Protein AF-A0A3D0U6Z2-F1 (afdb_monomer_lite)

Foldseek 3Di:
DVQLVFDDDDDDDQQAWRDKDWADFDLDDLFADWTKMKTWGWWAALVRHIDIWIWMKIAHPDDDPDPDDAAEALDEDDDQDWDLCSQPRNCRRVVNDPCSPVVSVCVVNRHIYIYISFPQHSNVGTHPPPRVVSSVSRSVSNVND

Radius of gyration: 14.56 Å; chains: 1; bounding box: 38×31×40 Å

Secondary structure (DSSP, 8-state):
-GGGS----S---TT-EEEEEEE-----TTSPPEEEEEEEEEEE-TTS-EEEEEEEEEEESSPP-SSSSPPEEE-------SSGGG-HHHHHHHT--TTHHHHHHHHHTT-EEEEE--TTSSSSS---TT-HHHHHHHHHHHHH-

Sequence (145 aa):
MDFYSPPTITAGNHGDLIWYREANIDLGKDAPFTRSWDVAYWSVDSNGRPNVVTGSVILPTARWSGTGSRPVLSYAVGTHGLGQRCAPSLQLAAGTDYEQANIAAAINRGY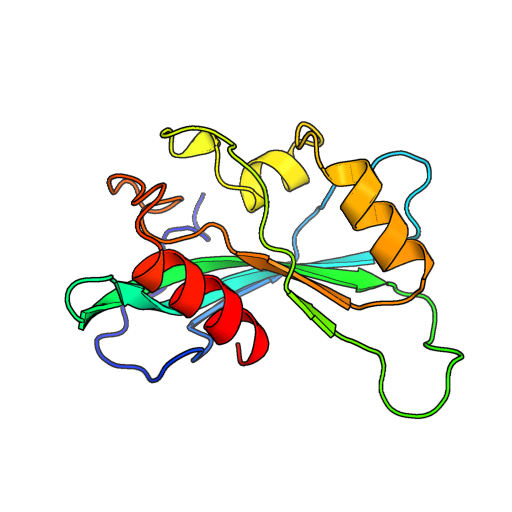AVLITDNAGYTNGDTPTYLAGESQAHAAVDIVTA

pLDDT: mean 95.22, std 5.25, range [58.25, 98.88]

Structure (mmCIF, N/CA/C/O backbone):
data_AF-A0A3D0U6Z2-F1
#
_entry.id   AF-A0A3D0U6Z2-F1
#
loop_
_atom_site.group_PDB
_atom_site.id
_atom_site.type_symbol
_atom_site.label_atom_id
_atom_site.label_alt_id
_atom_site.label_comp_id
_atom_site.label_asym_id
_atom_site.label_entity_id
_atom_site.label_seq_id
_atom_site.pdbx_PDB_ins_code
_atom_site.Cartn_x
_atom_site.Cartn_y
_atom_site.Cartn_z
_atom_site.occupancy
_atom_site.B_iso_or_equiv
_atom_site.auth_seq_id
_atom_site.auth_comp_id
_atom_site.auth_asym_id
_atom_site.auth_atom_id
_atom_site.pdbx_PDB_model_num
ATOM 1 N N . MET A 1 1 ? -0.007 16.630 2.912 1.00 58.25 1 MET A N 1
ATOM 2 C CA . MET A 1 1 ? -0.720 16.032 4.060 1.00 58.25 1 MET A CA 1
ATOM 3 C C . MET A 1 1 ? -2.224 15.987 3.839 1.00 58.25 1 MET A C 1
ATOM 5 O O . MET A 1 1 ? -2.814 15.031 4.300 1.00 58.25 1 MET A O 1
ATOM 9 N N . ASP A 1 2 ? -2.803 16.923 3.075 1.00 76.44 2 ASP A N 1
ATOM 10 C CA . ASP A 1 2 ? -4.250 17.014 2.791 1.00 76.44 2 ASP A CA 1
ATOM 11 C C . ASP A 1 2 ? -4.928 15.689 2.380 1.00 76.44 2 ASP A C 1
ATOM 13 O O . ASP A 1 2 ? -6.008 15.363 2.847 1.00 76.44 2 ASP A O 1
ATOM 17 N N . PHE A 1 3 ? -4.241 14.847 1.600 1.00 85.62 3 PHE A N 1
ATOM 18 C CA . PHE A 1 3 ? -4.752 13.528 1.208 1.00 85.62 3 PHE A CA 1
ATOM 19 C C . PHE A 1 3 ? -5.105 12.593 2.377 1.00 85.62 3 PHE A C 1
ATOM 21 O O . PHE A 1 3 ? -6.101 11.883 2.307 1.00 85.62 3 PHE A O 1
ATOM 28 N N . TYR A 1 4 ? -4.304 12.592 3.448 1.00 84.31 4 TYR A N 1
ATOM 29 C CA . TYR A 1 4 ? -4.521 11.723 4.613 1.00 84.31 4 TYR A CA 1
ATOM 30 C C . TYR A 1 4 ? -5.615 12.255 5.552 1.00 84.31 4 TYR A C 1
ATOM 32 O O . TYR A 1 4 ? -5.829 11.742 6.647 1.00 84.31 4 TYR A O 1
ATOM 40 N N . SER A 1 5 ? -6.326 13.291 5.114 1.00 85.00 5 SER A N 1
ATOM 41 C CA . SER A 1 5 ? -7.572 13.772 5.694 1.00 85.00 5 SER A CA 1
ATOM 42 C C . SER A 1 5 ? -8.691 13.622 4.652 1.00 85.00 5 SER A C 1
ATOM 44 O O . SER A 1 5 ? -9.191 14.628 4.147 1.00 85.00 5 SER A O 1
ATOM 46 N N . PRO A 1 6 ? -9.059 12.379 4.274 1.00 80.94 6 PRO A N 1
ATOM 47 C CA . PRO A 1 6 ? -10.084 12.148 3.263 1.00 80.94 6 PRO A CA 1
ATOM 48 C C . PRO A 1 6 ? -11.451 12.679 3.730 1.00 80.94 6 PRO A C 1
ATOM 50 O O . PRO A 1 6 ? -11.671 12.839 4.936 1.00 80.94 6 PRO A O 1
ATOM 53 N N . PRO A 1 7 ? -12.397 12.930 2.803 1.00 83.00 7 PRO A N 1
ATOM 54 C CA . PRO A 1 7 ? -13.754 13.323 3.163 1.00 83.00 7 PRO A CA 1
ATOM 55 C C . PRO A 1 7 ? -14.377 12.346 4.160 1.00 83.00 7 PRO A C 1
ATOM 57 O O . PRO A 1 7 ? -14.312 11.130 3.981 1.00 83.00 7 PR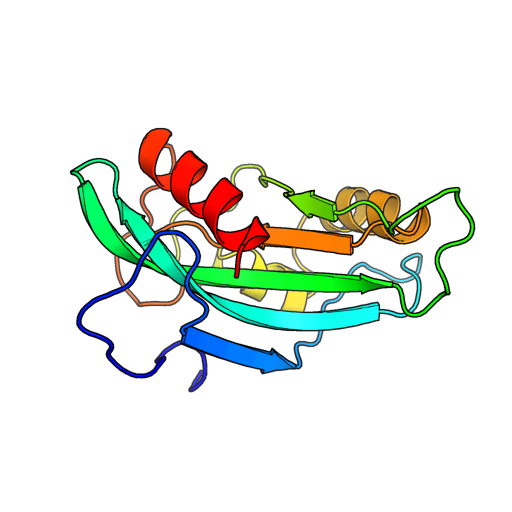O A O 1
ATOM 60 N N . THR A 1 8 ? -15.020 12.880 5.197 1.00 81.56 8 THR A N 1
ATOM 61 C CA . THR A 1 8 ? -15.744 12.051 6.158 1.00 81.56 8 THR A CA 1
ATOM 62 C C . THR A 1 8 ? -16.947 11.414 5.474 1.00 81.56 8 THR A C 1
ATOM 64 O O . THR A 1 8 ? -17.913 12.100 5.137 1.00 81.56 8 THR A O 1
ATOM 67 N N . ILE A 1 9 ? -16.910 10.096 5.318 1.00 77.94 9 ILE A N 1
ATOM 68 C CA . ILE A 1 9 ? -18.069 9.291 4.940 1.00 77.94 9 ILE A CA 1
ATOM 69 C C . ILE A 1 9 ? -18.540 8.480 6.149 1.00 77.94 9 ILE A C 1
ATOM 71 O O . ILE A 1 9 ? -17.740 8.075 6.989 1.00 77.94 9 ILE A O 1
ATOM 75 N N . THR A 1 10 ? -19.852 8.299 6.286 1.00 78.88 10 THR A N 1
ATOM 76 C CA . THR A 1 10 ? -20.464 7.679 7.476 1.00 78.88 10 THR A CA 1
ATOM 77 C C . THR A 1 10 ? -20.892 6.230 7.258 1.00 78.88 10 THR A C 1
ATOM 79 O O . THR A 1 10 ? -21.263 5.559 8.219 1.00 78.88 10 THR A O 1
ATOM 82 N N . ALA A 1 11 ? -20.840 5.747 6.017 1.00 86.44 11 ALA A N 1
ATOM 83 C CA . ALA A 1 11 ? -21.144 4.374 5.643 1.00 86.44 11 ALA A CA 1
ATOM 84 C C . ALA A 1 11 ? -20.406 4.001 4.351 1.00 86.44 11 ALA A C 1
ATOM 86 O O . ALA A 1 11 ? -20.198 4.855 3.489 1.00 86.44 11 ALA A O 1
ATOM 87 N N . GLY A 1 12 ? -20.079 2.719 4.221 1.00 90.62 12 GLY A N 1
ATOM 88 C CA . GLY A 1 12 ? -19.451 2.115 3.052 1.00 90.62 12 GLY A CA 1
ATOM 89 C C . GLY A 1 12 ? -19.450 0.593 3.180 1.00 90.62 12 GLY A C 1
A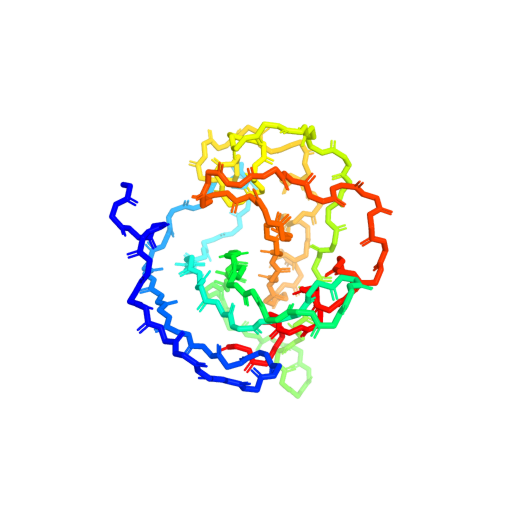TOM 90 O O . GLY A 1 12 ? -19.701 0.045 4.260 1.00 90.62 12 GLY A O 1
ATOM 91 N N . ASN A 1 13 ? -19.203 -0.084 2.068 1.00 95.75 13 ASN A N 1
ATOM 92 C CA . ASN A 1 13 ? -18.913 -1.509 2.017 1.00 95.75 13 ASN A CA 1
ATOM 93 C C . ASN A 1 13 ? -17.398 -1.728 2.033 1.00 95.75 13 ASN A C 1
ATOM 95 O O . ASN A 1 13 ? -16.617 -0.820 1.757 1.00 95.75 13 ASN A O 1
ATOM 99 N N . HIS A 1 14 ? -16.991 -2.955 2.342 1.00 97.12 14 HIS A N 1
ATOM 100 C CA . HIS A 1 14 ? -15.613 -3.407 2.177 1.00 97.12 14 HIS A CA 1
ATOM 101 C C . HIS A 1 14 ? -15.043 -3.005 0.814 1.00 97.12 14 HIS A C 1
ATOM 103 O O . HIS A 1 14 ? -15.597 -3.378 -0.222 1.00 97.12 14 HIS A O 1
ATOM 109 N N . GLY A 1 15 ? -13.948 -2.245 0.836 1.00 97.31 15 GLY A N 1
ATOM 110 C CA . GLY A 1 15 ? -13.236 -1.827 -0.362 1.00 97.31 15 GLY A CA 1
ATOM 111 C C . GLY A 1 15 ? -13.889 -0.703 -1.157 1.00 97.31 15 GLY A C 1
ATOM 112 O O . GLY A 1 15 ? -13.420 -0.420 -2.250 1.00 97.31 15 GLY A O 1
ATOM 113 N N . ASP A 1 16 ? -14.922 -0.025 -0.650 1.00 97.62 16 ASP A N 1
ATOM 114 C CA . ASP A 1 16 ? -15.429 1.172 -1.327 1.00 97.62 16 ASP A CA 1
ATOM 115 C C . ASP A 1 16 ? -14.334 2.258 -1.360 1.00 97.62 16 ASP A C 1
ATOM 117 O O . ASP A 1 16 ? -13.820 2.679 -0.317 1.00 97.62 16 ASP A O 1
ATOM 121 N N . LEU A 1 17 ? -13.984 2.731 -2.561 1.00 97.19 17 LEU A N 1
ATOM 122 C CA . LEU A 1 17 ? -13.030 3.823 -2.750 1.00 97.19 17 LEU A CA 1
ATOM 123 C C . LEU A 1 17 ? -13.633 5.156 -2.296 1.00 97.19 17 LEU A C 1
ATOM 125 O O . LEU A 1 17 ? -14.692 5.577 -2.763 1.00 97.19 17 LEU A O 1
ATOM 129 N N . ILE A 1 18 ? -12.914 5.858 -1.426 1.00 96.50 18 ILE A N 1
ATOM 130 C CA . ILE A 1 18 ? -13.348 7.128 -0.830 1.00 96.50 18 ILE A CA 1
ATOM 131 C C . ILE A 1 18 ? -12.668 8.298 -1.528 1.00 96.50 18 ILE A C 1
ATOM 133 O O . ILE A 1 18 ? -13.295 9.306 -1.858 1.00 96.50 18 ILE A O 1
ATOM 137 N N . TRP A 1 19 ? -11.356 8.181 -1.719 1.00 95.75 19 TRP A N 1
ATOM 138 C CA . TRP A 1 19 ? -10.523 9.245 -2.257 1.00 95.75 19 TRP A CA 1
ATOM 139 C C . TRP A 1 19 ? -9.260 8.660 -2.883 1.00 95.75 19 TRP A C 1
ATOM 141 O O . TRP A 1 19 ? -8.788 7.602 -2.473 1.00 95.75 19 TRP A O 1
ATOM 151 N N . TYR A 1 20 ? -8.686 9.355 -3.859 1.00 97.44 20 TYR A N 1
ATOM 152 C CA . TYR A 1 20 ? -7.403 8.976 -4.444 1.00 97.44 20 TYR A CA 1
ATOM 153 C C . TYR A 1 20 ? -6.642 10.207 -4.937 1.00 97.44 20 TYR A C 1
ATOM 155 O O . TYR A 1 20 ? -7.220 11.270 -5.176 1.00 97.44 20 TYR A O 1
ATOM 163 N N . ARG A 1 21 ? -5.329 10.063 -5.104 1.00 96.38 21 ARG A N 1
ATOM 164 C CA . ARG A 1 21 ? -4.474 11.044 -5.787 1.00 96.38 21 ARG A CA 1
ATOM 165 C C . ARG A 1 21 ? -3.364 10.335 -6.536 1.00 96.38 21 ARG A C 1
ATOM 167 O O . ARG A 1 21 ? -2.992 9.229 -6.165 1.00 96.38 21 ARG A O 1
ATOM 174 N N . GLU A 1 22 ? -2.784 10.992 -7.533 1.00 97.56 22 GLU A N 1
ATOM 175 C CA . GLU A 1 22 ? -1.504 10.536 -8.080 1.00 97.56 22 GLU A CA 1
ATOM 176 C C . GLU A 1 22 ? -0.418 10.568 -6.997 1.00 97.56 22 GLU A C 1
ATOM 178 O O . GLU A 1 22 ? -0.356 11.492 -6.178 1.00 97.56 22 GLU A O 1
ATOM 183 N N . ALA A 1 23 ? 0.431 9.546 -7.005 1.00 96.62 23 ALA A N 1
ATOM 184 C CA . ALA A 1 23 ? 1.529 9.383 -6.068 1.00 96.62 23 ALA A CA 1
ATOM 185 C C . ALA A 1 23 ? 2.840 9.152 -6.819 1.00 96.62 23 ALA A C 1
ATOM 187 O O . ALA A 1 23 ? 2.884 8.483 -7.852 1.00 96.62 23 ALA A O 1
ATOM 188 N N . ASN A 1 24 ? 3.922 9.681 -6.255 1.00 94.06 24 ASN A N 1
ATOM 189 C CA . ASN A 1 24 ? 5.272 9.314 -6.654 1.00 94.06 24 ASN A CA 1
ATOM 190 C C . ASN A 1 24 ? 5.729 8.179 -5.742 1.00 94.06 24 ASN A C 1
ATOM 192 O O . ASN A 1 24 ? 5.653 8.316 -4.525 1.00 94.06 24 ASN A O 1
ATOM 196 N N . ILE A 1 25 ? 6.190 7.080 -6.333 1.00 96.62 25 ILE A N 1
ATOM 197 C CA . ILE A 1 25 ? 6.695 5.909 -5.616 1.00 96.62 25 ILE A CA 1
ATOM 198 C C . ILE A 1 25 ? 8.109 5.641 -6.118 1.00 96.62 25 ILE A C 1
ATOM 200 O O . ILE A 1 25 ? 8.319 5.506 -7.325 1.00 96.62 25 ILE A O 1
ATOM 204 N N . ASP A 1 26 ? 9.067 5.584 -5.200 1.00 96.69 26 ASP A N 1
ATOM 205 C CA . ASP A 1 26 ? 10.454 5.250 -5.495 1.00 96.69 26 ASP A CA 1
ATOM 206 C C . ASP A 1 26 ? 10.695 3.766 -5.195 1.00 96.69 26 ASP A C 1
ATOM 208 O O . ASP A 1 26 ? 10.704 3.322 -4.048 1.00 96.69 26 ASP A O 1
ATOM 212 N N . LEU A 1 27 ? 10.865 2.986 -6.264 1.00 96.31 27 LEU A N 1
ATOM 213 C CA . LEU A 1 27 ? 11.185 1.557 -6.206 1.00 96.31 27 LEU A CA 1
ATOM 214 C C . LEU A 1 27 ? 12.666 1.278 -6.519 1.00 96.31 27 LEU A C 1
ATOM 216 O O . LEU A 1 27 ? 13.071 0.125 -6.691 1.00 96.31 27 LEU A O 1
ATOM 220 N N . GLY A 1 28 ? 13.488 2.325 -6.601 1.00 93.12 28 GLY A N 1
ATOM 221 C CA . GLY A 1 28 ? 14.879 2.264 -7.022 1.00 93.12 28 GLY A CA 1
ATOM 222 C C . GLY A 1 28 ? 15.075 2.230 -8.542 1.00 93.12 28 GLY A C 1
ATOM 223 O O . GLY A 1 28 ? 14.153 2.065 -9.339 1.00 93.12 28 GLY A O 1
ATOM 224 N N . LYS A 1 29 ? 16.342 2.364 -8.950 1.00 89.44 29 LYS A N 1
ATOM 225 C CA . LYS A 1 29 ? 16.776 2.570 -10.346 1.00 89.44 29 LYS A CA 1
ATOM 226 C C . LYS A 1 29 ? 16.394 1.467 -11.345 1.00 89.44 29 LYS A C 1
ATOM 228 O O . LYS A 1 29 ? 16.405 1.717 -12.545 1.00 89.44 29 LYS A O 1
ATOM 233 N N . ASP A 1 30 ? 16.131 0.254 -10.863 1.00 87.56 30 ASP A N 1
ATOM 234 C CA . ASP A 1 30 ? 15.864 -0.924 -11.702 1.00 87.56 30 ASP A CA 1
ATOM 235 C C . ASP A 1 30 ? 14.355 -1.192 -11.869 1.00 87.56 30 ASP A C 1
ATOM 237 O O . ASP A 1 30 ? 13.953 -2.169 -12.509 1.00 87.56 30 ASP A O 1
ATOM 241 N N . ALA A 1 31 ? 13.505 -0.344 -11.283 1.00 91.06 31 ALA A N 1
ATOM 242 C CA . ALA A 1 31 ? 12.068 -0.412 -11.478 1.00 91.06 31 ALA A CA 1
ATOM 243 C C . ALA A 1 31 ? 11.667 0.228 -12.820 1.00 91.06 31 ALA A C 1
ATOM 245 O O . ALA A 1 31 ? 12.219 1.258 -13.214 1.00 91.06 31 ALA A O 1
ATOM 246 N N . PRO A 1 32 ? 10.696 -0.354 -13.545 1.00 92.88 32 PRO A N 1
ATOM 247 C CA . PRO A 1 32 ? 10.196 0.242 -14.773 1.00 92.88 32 PRO A CA 1
ATOM 248 C C . PRO A 1 32 ? 9.322 1.460 -14.451 1.00 92.88 32 PRO A C 1
ATOM 250 O O . PRO A 1 32 ? 8.861 1.638 -13.326 1.00 92.88 32 PRO A O 1
ATOM 253 N N . PHE A 1 33 ? 9.019 2.273 -15.463 1.00 95.56 33 PHE A N 1
ATOM 254 C CA . PHE A 1 33 ? 8.111 3.407 -15.296 1.00 95.56 33 PHE A CA 1
ATOM 255 C C . PHE A 1 33 ? 6.706 2.956 -14.873 1.00 95.56 33 PHE A C 1
ATOM 257 O O . PHE A 1 33 ? 6.079 2.119 -15.541 1.00 95.56 33 PHE A O 1
ATOM 264 N N . THR A 1 34 ? 6.177 3.575 -13.821 1.00 97.81 34 THR A N 1
ATOM 265 C CA . THR A 1 34 ? 4.842 3.307 -13.279 1.00 97.81 34 THR A CA 1
ATOM 266 C C . THR A 1 34 ? 3.959 4.549 -13.325 1.00 97.81 34 THR A C 1
ATOM 268 O O . THR A 1 34 ? 4.434 5.682 -13.369 1.00 97.81 34 THR A O 1
ATOM 271 N N . ARG A 1 35 ? 2.647 4.323 -13.313 1.00 98.12 35 ARG A N 1
ATOM 272 C CA . ARG A 1 35 ? 1.694 5.282 -12.755 1.00 98.12 35 ARG A CA 1
ATOM 273 C C . ARG A 1 35 ? 1.274 4.754 -11.400 1.00 98.12 35 ARG A C 1
ATOM 275 O O . ARG A 1 35 ? 0.997 3.558 -11.292 1.00 98.12 35 ARG A O 1
ATOM 282 N N . SER A 1 36 ? 1.232 5.630 -10.412 1.00 98.38 36 SER A N 1
ATOM 283 C CA . SER A 1 36 ? 0.900 5.236 -9.055 1.00 98.38 36 SER A CA 1
ATOM 284 C C . SER A 1 36 ? -0.108 6.191 -8.447 1.00 98.38 36 SER A C 1
ATOM 286 O O . SER A 1 36 ? -0.163 7.369 -8.807 1.00 98.38 36 SER A O 1
ATOM 288 N N . TRP A 1 37 ? -0.894 5.670 -7.516 1.00 98.50 37 TRP A N 1
ATOM 289 C CA . TRP A 1 37 ? -1.875 6.433 -6.764 1.00 98.50 37 TRP A CA 1
ATOM 290 C C . TRP A 1 37 ? -1.800 6.067 -5.295 1.00 98.50 37 TRP A C 1
ATOM 292 O O . TRP A 1 37 ? -1.611 4.897 -4.972 1.00 98.50 37 TRP A O 1
ATOM 302 N N . ASP A 1 38 ? -2.000 7.053 -4.429 1.00 98.31 38 ASP A N 1
ATOM 303 C CA . ASP A 1 38 ? -2.438 6.767 -3.070 1.00 98.31 38 ASP A CA 1
ATOM 304 C C . ASP A 1 38 ? -3.964 6.708 -3.085 1.00 98.31 38 ASP A C 1
ATOM 306 O O . ASP A 1 38 ? -4.619 7.555 -3.705 1.00 98.31 38 ASP A O 1
ATOM 310 N N . VAL A 1 39 ? -4.525 5.725 -2.394 1.00 98.50 39 VAL A N 1
ATOM 311 C CA . VAL A 1 39 ? -5.967 5.505 -2.259 1.00 98.50 39 VAL A CA 1
ATOM 312 C C . VAL A 1 39 ? -6.361 5.532 -0.789 1.00 98.50 39 VAL A C 1
ATOM 314 O O . VAL A 1 39 ? -5.571 5.154 0.071 1.00 98.50 39 VAL A O 1
ATOM 317 N N . ALA A 1 40 ? -7.570 6.002 -0.507 1.00 97.81 40 ALA A N 1
ATOM 318 C CA . ALA A 1 40 ? -8.250 5.870 0.773 1.00 97.81 40 ALA A CA 1
ATOM 319 C C . ALA A 1 40 ? -9.540 5.087 0.525 1.00 97.81 40 ALA A C 1
ATOM 321 O O . ALA A 1 40 ? -10.320 5.457 -0.356 1.00 97.81 40 ALA A O 1
ATOM 322 N N . TYR A 1 41 ? -9.754 4.015 1.275 1.00 97.94 41 TYR A N 1
ATOM 323 C CA . TYR A 1 41 ? -10.865 3.090 1.071 1.00 97.94 41 TYR A CA 1
ATOM 324 C C . TYR A 1 41 ? -11.466 2.645 2.403 1.00 97.94 41 TYR A C 1
ATOM 326 O O . TYR A 1 41 ? -10.849 2.764 3.468 1.00 97.94 41 TYR A O 1
ATOM 334 N N . TRP A 1 42 ? -12.706 2.176 2.332 1.00 97.56 42 TRP A N 1
ATOM 335 C CA . TRP A 1 42 ? -13.461 1.709 3.485 1.00 97.56 42 TRP A CA 1
ATOM 336 C C . TRP A 1 42 ? -13.077 0.276 3.863 1.00 97.56 42 TRP A C 1
ATOM 338 O O . TRP A 1 42 ? -12.945 -0.594 3.000 1.00 97.56 42 TRP A O 1
ATOM 348 N N . SER A 1 43 ? -12.926 0.028 5.162 1.00 97.25 43 SER A N 1
ATOM 349 C CA . SER A 1 43 ? -12.644 -1.292 5.727 1.00 97.25 43 SER A CA 1
ATOM 350 C C . SER A 1 43 ? -13.267 -1.416 7.130 1.00 97.25 43 SER A C 1
ATOM 352 O O . SER A 1 43 ? -14.097 -0.596 7.544 1.00 97.25 43 SER A O 1
ATOM 354 N N . VAL A 1 44 ? -12.903 -2.464 7.865 1.00 96.12 44 VAL A N 1
ATOM 355 C CA . VAL A 1 44 ? -13.329 -2.719 9.250 1.00 96.12 44 VAL A CA 1
ATOM 356 C C . VAL A 1 44 ? -12.157 -3.233 10.081 1.00 96.12 44 VAL A C 1
ATOM 358 O O . VAL A 1 44 ? -11.304 -3.977 9.601 1.00 96.12 44 VAL A O 1
ATOM 361 N N . ASP A 1 45 ? -12.114 -2.824 11.350 1.00 94.88 45 ASP A N 1
ATOM 362 C CA . ASP A 1 45 ? -11.128 -3.298 12.322 1.00 94.88 45 ASP A CA 1
ATOM 363 C C . ASP A 1 45 ? -11.463 -4.707 12.853 1.00 94.88 45 ASP A C 1
ATOM 365 O O . ASP A 1 45 ? -12.541 -5.251 12.616 1.00 94.88 45 ASP A O 1
ATOM 369 N N . SER A 1 46 ? -10.557 -5.290 13.646 1.00 96.50 46 SER A N 1
ATOM 370 C CA . SER A 1 46 ? -10.749 -6.620 14.255 1.00 96.50 46 SER A CA 1
ATOM 371 C C . SER A 1 46 ? -11.913 -6.716 15.252 1.00 96.50 46 SER A C 1
ATOM 373 O O . SER A 1 46 ? -12.207 -7.797 15.747 1.00 96.50 46 SER A O 1
ATOM 375 N N . ASN A 1 47 ? -12.546 -5.599 15.610 1.00 95.19 47 ASN A N 1
ATOM 376 C CA . ASN A 1 47 ? -13.722 -5.568 16.477 1.00 95.19 47 ASN A CA 1
ATOM 377 C C . ASN A 1 47 ? -15.014 -5.355 15.665 1.00 95.19 47 ASN A C 1
ATOM 379 O O . ASN A 1 47 ? -16.069 -5.105 16.253 1.00 95.19 47 ASN A O 1
ATOM 383 N N . GLY A 1 48 ? -14.939 -5.408 14.330 1.00 94.25 48 GLY A N 1
ATOM 384 C CA . GLY A 1 48 ? -16.060 -5.170 13.423 1.00 94.25 48 GLY A CA 1
ATOM 385 C C . GLY A 1 48 ? -16.480 -3.702 13.330 1.00 94.25 48 GLY A C 1
ATOM 386 O O . GLY A 1 48 ? -17.595 -3.410 12.897 1.00 94.25 48 GLY A O 1
ATOM 387 N N . ARG A 1 49 ? -15.633 -2.761 13.767 1.00 93.81 49 ARG A N 1
ATOM 388 C CA . ARG A 1 49 ? -15.930 -1.326 13.693 1.00 93.81 49 ARG A CA 1
ATOM 389 C C . ARG A 1 49 ? -15.407 -0.760 12.375 1.00 93.81 49 ARG A C 1
ATOM 391 O O . ARG A 1 49 ? -14.268 -1.057 12.015 1.00 93.81 49 ARG A O 1
ATOM 398 N N . PRO A 1 50 ? -16.190 0.073 11.671 1.00 93.94 50 PRO A N 1
ATOM 399 C CA . PRO A 1 50 ? -15.733 0.678 10.429 1.00 93.94 50 PRO A CA 1
ATOM 400 C C . PRO A 1 50 ? -14.478 1.528 10.605 1.00 93.94 50 PRO A C 1
ATOM 402 O O . PRO A 1 50 ? -14.336 2.231 11.610 1.00 93.94 50 PRO A O 1
ATOM 405 N N . ASN A 1 51 ? -13.605 1.512 9.603 1.00 93.44 51 ASN A N 1
ATOM 406 C CA . ASN A 1 51 ? -12.458 2.405 9.521 1.00 93.44 51 ASN A CA 1
ATOM 407 C C . ASN A 1 51 ? -12.145 2.802 8.069 1.00 93.44 51 ASN A C 1
ATOM 409 O O . ASN A 1 51 ? -12.646 2.226 7.104 1.00 93.44 51 ASN A O 1
ATOM 413 N N . VAL A 1 52 ? -11.309 3.831 7.933 1.00 95.12 52 VAL A N 1
ATOM 414 C CA . VAL A 1 52 ? -10.742 4.260 6.654 1.00 95.12 52 VAL A CA 1
ATOM 415 C C . VAL A 1 52 ? -9.264 3.916 6.660 1.00 95.12 52 VAL A C 1
ATOM 417 O O . VAL A 1 52 ? -8.549 4.271 7.603 1.00 95.12 52 VAL A O 1
ATOM 420 N N . VAL A 1 53 ? -8.817 3.232 5.612 1.00 97.00 53 VAL A N 1
ATOM 421 C CA . VAL A 1 53 ? -7.429 2.803 5.441 1.00 97.00 53 VAL A CA 1
ATOM 422 C C . VAL A 1 53 ? -6.882 3.407 4.156 1.00 97.00 53 VAL A C 1
ATOM 424 O O . VAL A 1 53 ? -7.609 3.562 3.175 1.00 97.00 53 VAL A O 1
ATOM 427 N N . THR A 1 54 ? -5.604 3.778 4.163 1.00 98.12 54 THR A N 1
ATOM 428 C CA . THR A 1 54 ? -4.906 4.225 2.957 1.00 98.12 54 THR A CA 1
ATOM 429 C C . THR A 1 54 ? -4.019 3.134 2.373 1.00 98.12 54 THR A C 1
ATOM 431 O O . THR A 1 54 ? -3.797 2.085 2.978 1.00 98.12 54 THR A O 1
ATOM 434 N N . GLY A 1 55 ? -3.530 3.343 1.162 1.00 98.38 55 GLY A N 1
ATOM 435 C CA . GLY A 1 55 ? -2.552 2.462 0.543 1.00 98.38 55 GLY A CA 1
ATOM 436 C C . GLY A 1 55 ? -2.076 3.011 -0.788 1.00 98.38 55 GLY A C 1
ATOM 437 O O . GLY A 1 55 ? -2.534 4.063 -1.230 1.00 98.38 55 GLY A O 1
ATOM 438 N N . SER A 1 56 ? -1.178 2.279 -1.435 1.00 98.75 56 SER A N 1
ATOM 439 C CA . SER A 1 56 ? -0.622 2.634 -2.736 1.00 98.75 56 SER A CA 1
ATOM 440 C C . SER A 1 56 ? -1.001 1.605 -3.799 1.00 98.75 56 SER A C 1
ATOM 442 O O . SER A 1 56 ? -0.885 0.396 -3.596 1.00 98.75 56 SER A O 1
ATOM 444 N N . VAL A 1 57 ? -1.409 2.100 -4.964 1.00 98.75 57 VAL A N 1
ATOM 445 C CA . VAL A 1 57 ? -1.674 1.335 -6.186 1.00 98.75 57 VAL A CA 1
ATOM 446 C C . VAL A 1 57 ? -0.578 1.663 -7.186 1.00 98.75 57 VAL A C 1
ATOM 448 O O . VAL A 1 57 ? -0.403 2.824 -7.542 1.00 98.75 57 VAL A O 1
ATOM 451 N N . ILE A 1 58 ? 0.154 0.657 -7.657 1.00 98.62 58 ILE A N 1
ATOM 452 C CA . ILE A 1 58 ? 1.301 0.821 -8.554 1.00 98.62 58 ILE A CA 1
ATOM 453 C C . ILE A 1 58 ? 1.048 0.032 -9.837 1.00 98.62 58 ILE A C 1
ATOM 455 O O . ILE A 1 58 ? 0.937 -1.196 -9.830 1.00 98.62 58 ILE A O 1
ATOM 459 N N . LEU A 1 59 ? 0.984 0.739 -10.965 1.00 98.25 59 LEU A N 1
ATOM 460 C CA . LEU A 1 59 ? 0.689 0.168 -12.274 1.00 98.25 59 LEU A CA 1
ATOM 461 C C . LEU A 1 59 ? 1.865 0.378 -13.241 1.00 98.25 59 LEU A C 1
ATOM 463 O O . LEU A 1 59 ? 2.162 1.523 -13.594 1.00 98.25 59 LEU A O 1
ATOM 467 N N . PRO A 1 60 ? 2.495 -0.694 -13.760 1.00 97.50 60 PRO A N 1
ATOM 468 C CA . PRO A 1 60 ? 3.486 -0.565 -14.821 1.00 97.50 60 PRO A CA 1
ATOM 469 C C . PRO A 1 60 ? 2.873 0.078 -16.072 1.00 97.50 60 PRO A C 1
ATOM 471 O O . PRO A 1 60 ? 1.805 -0.329 -16.540 1.00 97.50 60 PRO A O 1
ATOM 474 N N . THR A 1 61 ? 3.573 1.052 -16.652 1.00 97.12 61 THR A N 1
ATOM 475 C CA . THR A 1 61 ? 3.133 1.741 -17.882 1.00 97.12 61 THR A CA 1
ATOM 476 C C . THR A 1 61 ? 3.246 0.864 -19.130 1.00 97.12 61 THR A C 1
ATOM 478 O O . THR A 1 61 ? 2.474 1.028 -20.077 1.00 97.12 61 THR A O 1
ATOM 481 N N . ALA A 1 62 ? 4.173 -0.098 -19.129 1.00 95.94 62 ALA A N 1
ATOM 482 C CA . ALA A 1 62 ? 4.310 -1.080 -20.196 1.00 95.94 62 ALA A CA 1
ATOM 483 C C . ALA A 1 62 ? 3.027 -1.911 -20.334 1.00 95.94 62 ALA A C 1
ATOM 485 O O . ALA A 1 62 ? 2.435 -2.324 -19.334 1.00 95.94 62 ALA A O 1
ATOM 486 N N . ARG A 1 63 ? 2.596 -2.183 -21.571 1.00 94.81 63 ARG A N 1
ATOM 487 C CA . ARG A 1 63 ? 1.419 -3.026 -21.840 1.00 94.81 63 ARG A CA 1
ATOM 488 C C . ARG A 1 63 ? 1.635 -4.445 -21.305 1.00 94.81 63 ARG A C 1
ATOM 490 O O . ARG A 1 63 ? 2.734 -4.980 -21.397 1.00 94.81 63 ARG A O 1
ATOM 497 N N . TRP A 1 64 ? 0.573 -5.050 -20.775 1.00 96.88 64 TRP A N 1
ATOM 498 C CA . TRP A 1 64 ? 0.582 -6.460 -20.387 1.00 96.88 64 TRP A CA 1
ATOM 499 C C . TRP A 1 64 ? 0.736 -7.339 -21.633 1.00 96.88 64 TRP A C 1
ATOM 501 O O . TRP A 1 64 ? 0.008 -7.151 -22.607 1.00 96.88 64 TRP A O 1
ATOM 511 N N . SER A 1 65 ? 1.701 -8.259 -21.609 1.00 93.94 65 SER A N 1
ATOM 512 C CA . SER A 1 65 ? 2.044 -9.138 -22.736 1.00 93.94 65 SER A CA 1
ATOM 513 C C . SER A 1 65 ? 1.647 -10.601 -22.522 1.00 93.94 65 SER A C 1
ATOM 515 O O . SER A 1 65 ? 1.807 -11.410 -23.435 1.00 93.94 65 SER A O 1
ATOM 517 N N . GLY A 1 66 ? 1.149 -10.958 -21.336 1.00 93.31 66 GLY A N 1
ATOM 518 C CA . GLY A 1 66 ? 0.632 -12.295 -21.067 1.00 93.31 66 GLY A CA 1
ATOM 519 C C . GLY A 1 66 ? -0.793 -12.495 -21.584 1.00 93.31 66 GLY A C 1
ATOM 520 O O . GLY A 1 66 ? -1.425 -11.598 -22.139 1.00 93.31 66 GLY A O 1
ATOM 521 N N . THR A 1 67 ? -1.318 -13.700 -21.387 1.00 94.81 67 THR A N 1
ATOM 522 C CA . THR A 1 67 ? -2.693 -14.046 -21.762 1.00 94.81 67 THR A CA 1
ATOM 523 C C . THR A 1 67 ? -3.700 -13.481 -20.761 1.00 94.81 67 THR A C 1
ATOM 525 O O . THR A 1 67 ? -3.478 -13.566 -19.555 1.00 94.81 67 THR A O 1
ATOM 528 N N . GLY A 1 68 ? -4.835 -12.974 -21.248 1.00 95.88 68 GLY A N 1
ATOM 529 C CA . GLY A 1 68 ? -5.923 -12.470 -20.403 1.00 95.88 68 GLY A CA 1
ATOM 530 C C . GLY A 1 68 ? -5.635 -11.109 -19.762 1.00 95.88 68 GLY A C 1
ATOM 531 O O . GLY A 1 68 ? -4.811 -10.334 -20.250 1.00 95.88 68 GLY A O 1
ATOM 532 N N . SER A 1 69 ? -6.348 -10.805 -18.678 1.00 96.56 69 SER A N 1
ATOM 533 C CA . SER A 1 69 ? -6.182 -9.559 -17.922 1.00 96.56 69 SER A CA 1
ATOM 534 C C . SER A 1 69 ? -4.841 -9.514 -17.187 1.00 96.56 69 SER A C 1
ATOM 536 O O . SER A 1 69 ? -4.318 -10.546 -16.765 1.00 96.56 69 SER A O 1
ATOM 538 N N . ARG A 1 70 ? -4.298 -8.304 -16.996 1.00 97.75 70 ARG A N 1
ATOM 539 C CA . ARG A 1 70 ? -3.092 -8.099 -16.183 1.00 97.75 70 ARG A CA 1
ATOM 540 C C . ARG A 1 70 ? -3.333 -8.624 -14.756 1.00 97.75 70 ARG A C 1
ATOM 542 O O . ARG A 1 70 ? -4.333 -8.230 -14.158 1.00 97.75 70 ARG A O 1
ATOM 549 N N . PRO A 1 71 ? -2.425 -9.436 -14.188 1.00 98.12 71 PRO A N 1
ATOM 550 C CA . PRO A 1 71 ? -2.517 -9.849 -12.794 1.00 98.12 71 PRO A CA 1
ATOM 551 C C . PRO A 1 71 ? -2.399 -8.670 -11.823 1.00 98.12 71 PRO A C 1
ATOM 553 O O . PRO A 1 71 ? -1.613 -7.741 -12.043 1.00 98.12 71 PRO A O 1
ATOM 556 N N . VAL A 1 72 ? -3.152 -8.756 -10.730 1.00 98.38 72 VAL A N 1
ATOM 557 C CA . VAL A 1 72 ? -3.088 -7.850 -9.580 1.00 98.38 72 VAL A CA 1
ATOM 558 C C . VAL A 1 72 ? -2.476 -8.614 -8.409 1.00 98.38 72 VAL A C 1
ATOM 560 O O . VAL A 1 72 ? -2.885 -9.739 -8.125 1.00 98.38 72 VAL A O 1
ATOM 563 N N . LEU A 1 73 ? -1.493 -8.014 -7.744 1.00 98.62 73 LEU A N 1
ATOM 564 C CA . LEU A 1 73 ? -0.855 -8.538 -6.543 1.00 98.62 73 LEU A CA 1
ATOM 565 C C . LEU A 1 73 ? -1.164 -7.611 -5.366 1.00 98.62 73 LEU A C 1
ATOM 567 O O . LEU A 1 73 ? -0.645 -6.499 -5.318 1.00 98.62 73 LEU A O 1
ATOM 571 N N . SER A 1 74 ? -1.961 -8.083 -4.407 1.00 98.69 74 SER A N 1
ATOM 572 C CA . SER A 1 74 ? -2.013 -7.455 -3.084 1.00 98.69 74 SER A CA 1
ATOM 573 C C . SER A 1 74 ? -0.776 -7.888 -2.298 1.00 98.69 74 SER A C 1
ATOM 575 O O . SER A 1 74 ? -0.592 -9.077 -2.025 1.00 98.69 74 SER A O 1
ATOM 577 N N . TYR A 1 75 ? 0.122 -6.944 -2.027 1.00 98.56 75 TYR A N 1
ATOM 578 C CA . TYR A 1 75 ? 1.394 -7.179 -1.355 1.00 98.56 75 TYR A CA 1
ATOM 579 C C . TYR A 1 75 ? 1.277 -6.772 0.115 1.00 98.56 75 TYR A C 1
ATOM 581 O O . TYR A 1 75 ? 1.282 -5.589 0.456 1.00 98.56 75 TYR A O 1
ATOM 589 N N . ALA A 1 76 ? 1.167 -7.771 0.990 1.00 97.31 76 ALA A N 1
ATOM 590 C CA . ALA A 1 76 ? 1.198 -7.573 2.432 1.00 97.31 76 ALA A CA 1
ATOM 591 C C . ALA A 1 76 ? 2.652 -7.459 2.896 1.00 97.31 76 ALA A C 1
ATOM 593 O O . ALA A 1 76 ? 3.401 -8.437 2.866 1.00 97.31 76 ALA A O 1
ATOM 594 N N . VAL A 1 77 ? 3.038 -6.255 3.303 1.00 97.44 77 VAL A N 1
ATOM 595 C CA . VAL A 1 77 ? 4.399 -5.969 3.746 1.00 97.44 77 VAL A CA 1
ATOM 596 C C . VAL A 1 77 ? 4.740 -6.611 5.096 1.00 97.44 77 VAL A C 1
ATOM 598 O O . VAL A 1 77 ? 3.866 -6.907 5.915 1.00 97.44 77 VAL A O 1
ATOM 601 N N . GLY A 1 78 ? 6.033 -6.767 5.362 1.00 96.62 78 GLY A N 1
ATOM 602 C CA . GLY A 1 78 ? 6.569 -7.087 6.677 1.00 96.62 78 GLY A CA 1
ATOM 603 C C . GLY A 1 78 ? 6.476 -5.923 7.672 1.00 96.62 78 GLY A C 1
ATOM 604 O O . GLY A 1 78 ? 5.836 -4.894 7.453 1.00 96.62 78 GLY A O 1
ATOM 605 N N . THR A 1 79 ? 7.124 -6.088 8.822 1.00 96.50 79 THR A N 1
ATOM 606 C CA . THR A 1 79 ? 7.077 -5.121 9.923 1.00 96.50 79 THR A CA 1
ATOM 607 C C . THR A 1 79 ? 7.794 -3.811 9.597 1.00 96.50 79 THR A C 1
ATOM 609 O O . THR A 1 79 ? 9.019 -3.763 9.549 1.00 96.50 79 THR A O 1
ATOM 612 N N . HIS A 1 80 ? 7.034 -2.716 9.522 1.00 95.25 80 HIS A N 1
ATOM 613 C CA . HIS A 1 80 ? 7.566 -1.365 9.298 1.00 95.25 80 HIS A CA 1
ATOM 614 C C . HIS A 1 80 ? 7.649 -0.496 10.573 1.00 95.25 80 HIS A C 1
ATOM 616 O O . HIS A 1 80 ? 8.324 0.535 10.587 1.00 95.25 80 HIS A O 1
ATOM 622 N N . GLY A 1 81 ? 7.002 -0.915 11.669 1.00 94.69 81 GLY A N 1
ATOM 623 C CA . GLY A 1 81 ? 7.000 -0.230 12.971 1.00 94.69 81 GLY A CA 1
ATOM 624 C C . GLY A 1 81 ? 5.656 0.415 13.334 1.00 94.69 81 GLY A C 1
ATOM 625 O O . GLY A 1 81 ? 4.722 0.403 12.546 1.00 94.69 81 GLY A O 1
ATOM 626 N N . LEU A 1 82 ? 5.546 0.973 14.543 1.00 95.44 82 LEU A N 1
ATOM 627 C CA . LEU A 1 82 ? 4.277 1.441 15.141 1.00 95.44 82 LEU A CA 1
ATOM 628 C C . LEU A 1 82 ? 4.008 2.951 14.992 1.00 95.44 82 LEU A C 1
ATOM 630 O O . LEU A 1 82 ? 3.083 3.480 15.602 1.00 95.44 82 LEU A O 1
ATOM 634 N N . GLY A 1 83 ? 4.839 3.679 14.247 1.00 96.00 83 GLY A N 1
ATOM 635 C CA . GLY A 1 83 ? 4.662 5.119 14.044 1.00 96.00 83 GLY A CA 1
ATOM 636 C C . GLY A 1 83 ? 3.857 5.434 12.786 1.00 96.00 83 GLY A C 1
ATOM 637 O O . GLY A 1 83 ? 3.919 4.693 11.816 1.00 96.00 83 GLY A O 1
ATOM 638 N N . GLN A 1 84 ? 3.201 6.594 12.739 1.00 95.88 84 GLN A N 1
ATOM 639 C CA . GLN A 1 84 ? 2.492 7.061 11.535 1.00 95.88 84 GLN A CA 1
ATOM 640 C C . GLN A 1 84 ? 3.395 7.078 10.288 1.00 95.88 84 GLN A C 1
ATOM 642 O O . GLN A 1 84 ? 3.012 6.587 9.234 1.00 95.88 84 GLN A O 1
ATOM 647 N N . ARG A 1 85 ? 4.641 7.554 10.436 1.00 95.88 85 ARG A N 1
ATOM 648 C CA . ARG A 1 85 ? 5.663 7.568 9.369 1.00 95.88 85 ARG A CA 1
ATOM 649 C C . ARG A 1 85 ? 6.059 6.182 8.849 1.00 95.88 85 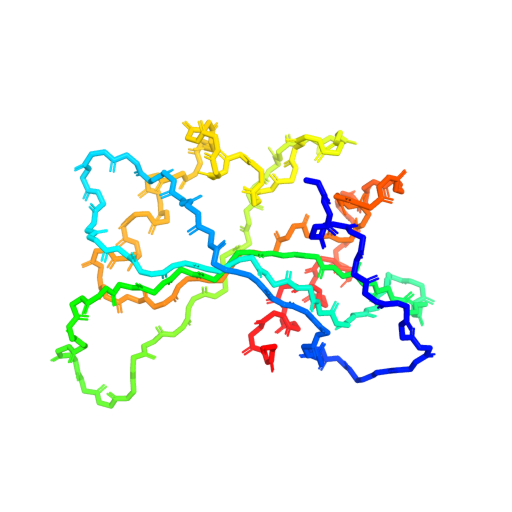ARG A C 1
ATOM 651 O O . ARG A 1 85 ? 6.755 6.100 7.848 1.00 95.88 85 ARG A O 1
ATOM 658 N N . CYS A 1 86 ? 5.697 5.124 9.573 1.00 97.12 86 CYS A N 1
ATOM 659 C CA . CYS A 1 86 ? 6.002 3.755 9.191 1.00 97.12 86 CYS A CA 1
ATOM 660 C C . CYS A 1 86 ? 5.020 3.214 8.145 1.00 97.12 86 CYS A C 1
ATOM 662 O O . CYS A 1 86 ? 5.239 2.108 7.666 1.00 97.12 86 CYS A O 1
ATOM 664 N N . ALA A 1 87 ? 3.972 3.962 7.786 1.00 97.88 87 ALA A N 1
ATOM 665 C CA . ALA A 1 87 ? 3.050 3.578 6.726 1.00 97.88 87 ALA A CA 1
ATOM 666 C C . ALA A 1 87 ? 3.812 3.257 5.418 1.00 97.88 87 ALA A C 1
ATOM 668 O O . ALA A 1 87 ? 4.620 4.089 4.986 1.00 97.88 87 ALA A O 1
ATOM 669 N N . PRO A 1 88 ? 3.577 2.092 4.794 1.00 98.00 88 PRO A N 1
ATOM 670 C CA . PRO A 1 88 ? 4.146 1.714 3.500 1.00 98.00 88 PRO A CA 1
ATOM 671 C C . PRO A 1 88 ? 4.084 2.811 2.433 1.00 98.00 88 PRO A C 1
ATOM 673 O O . PRO A 1 88 ? 5.106 3.134 1.833 1.00 98.00 88 PRO A O 1
ATOM 676 N N . SER A 1 89 ? 2.934 3.466 2.246 1.00 97.88 89 SER A N 1
ATOM 677 C CA . SER A 1 89 ? 2.767 4.540 1.254 1.00 97.88 89 SER A CA 1
ATOM 678 C C . SER A 1 89 ? 3.752 5.694 1.467 1.00 97.88 89 SER A C 1
ATOM 680 O O . SER A 1 89 ? 4.325 6.220 0.512 1.00 97.88 89 SER A O 1
ATOM 682 N N . LEU A 1 90 ? 4.028 6.050 2.727 1.00 97.62 90 LEU A N 1
ATOM 683 C CA . LEU A 1 90 ? 4.981 7.104 3.074 1.00 97.62 90 LEU A CA 1
ATOM 684 C C . LEU A 1 90 ? 6.430 6.679 2.829 1.00 97.62 90 LEU A C 1
ATOM 686 O O . LEU A 1 90 ? 7.229 7.494 2.367 1.00 97.62 90 LEU A O 1
ATOM 690 N N . GLN A 1 91 ? 6.778 5.427 3.129 1.00 98.06 91 GLN A N 1
ATOM 691 C CA . GLN A 1 91 ? 8.141 4.925 2.932 1.00 98.06 91 GLN A CA 1
ATOM 692 C C . GLN A 1 91 ? 8.461 4.702 1.454 1.00 98.06 91 GLN A C 1
ATOM 694 O O . GLN A 1 91 ? 9.559 5.042 1.015 1.00 98.06 91 GLN A O 1
ATOM 699 N N . LEU A 1 92 ? 7.492 4.217 0.676 1.00 97.88 92 LEU A N 1
ATOM 700 C CA . LEU A 1 92 ? 7.603 4.073 -0.774 1.00 97.88 92 LEU A CA 1
ATOM 701 C C . LEU A 1 92 ? 7.731 5.430 -1.467 1.00 97.88 92 LEU A C 1
ATOM 703 O O . LEU A 1 92 ? 8.552 5.585 -2.367 1.00 97.88 92 LEU A O 1
ATOM 707 N N . ALA A 1 93 ? 6.977 6.441 -1.027 1.00 97.12 93 ALA A N 1
ATOM 708 C CA . ALA A 1 93 ? 7.127 7.800 -1.543 1.00 97.12 93 ALA A CA 1
ATOM 709 C C . ALA A 1 93 ? 8.491 8.424 -1.194 1.00 97.12 93 ALA A C 1
ATOM 711 O O . ALA A 1 93 ? 9.003 9.252 -1.947 1.00 97.12 93 ALA A O 1
ATOM 712 N N . ALA A 1 94 ? 9.080 8.033 -0.060 1.00 96.62 94 ALA A N 1
ATOM 713 C CA . ALA A 1 94 ? 10.388 8.505 0.388 1.00 96.62 94 ALA A CA 1
ATOM 714 C C . ALA A 1 94 ? 11.576 7.691 -0.163 1.00 96.62 94 ALA A C 1
ATOM 716 O O . ALA A 1 94 ? 12.718 8.097 0.052 1.00 96.62 94 ALA A O 1
ATOM 717 N N . GLY A 1 95 ? 11.333 6.554 -0.827 1.00 96.12 95 GLY A N 1
ATOM 718 C CA . GLY A 1 95 ? 12.390 5.638 -1.276 1.00 96.12 95 GLY A CA 1
ATOM 719 C C . GLY A 1 95 ? 13.155 4.978 -0.127 1.00 96.12 95 GLY A C 1
ATOM 720 O O . GLY A 1 95 ? 14.337 4.669 -0.262 1.00 96.12 95 GLY A O 1
ATOM 721 N N . THR A 1 96 ? 12.511 4.818 1.031 1.00 96.81 96 THR A N 1
ATOM 722 C CA . THR A 1 96 ? 13.118 4.224 2.236 1.00 96.81 96 THR A CA 1
ATOM 723 C C . THR A 1 96 ? 12.529 2.866 2.600 1.00 96.81 96 THR A C 1
ATOM 725 O O . THR A 1 96 ? 12.947 2.275 3.594 1.00 96.81 96 THR A O 1
ATOM 728 N N . ASP A 1 97 ? 11.541 2.390 1.842 1.00 97.25 97 ASP A N 1
ATOM 729 C CA . ASP A 1 97 ? 10.889 1.106 2.079 1.00 97.25 97 ASP A CA 1
ATOM 730 C C . ASP A 1 97 ? 11.849 -0.052 1.768 1.00 97.25 97 ASP A C 1
ATOM 732 O O . ASP A 1 97 ? 12.347 -0.195 0.649 1.00 97.25 97 ASP A O 1
ATOM 736 N N . TYR A 1 98 ? 12.120 -0.902 2.758 1.00 96.50 98 TYR A N 1
ATOM 737 C CA . TYR A 1 98 ? 13.101 -1.976 2.601 1.00 96.50 98 TYR A CA 1
ATOM 738 C C . TYR A 1 98 ? 12.603 -3.123 1.701 1.00 96.50 98 TYR A C 1
ATOM 740 O O . TYR A 1 98 ? 13.401 -3.974 1.300 1.00 96.50 98 TYR A O 1
ATOM 748 N N . GLU A 1 99 ? 11.313 -3.156 1.353 1.00 97.00 99 GLU A N 1
ATOM 749 C CA . GLU A 1 99 ? 10.714 -4.140 0.447 1.00 97.00 99 GLU A CA 1
ATOM 750 C C . GLU A 1 99 ? 10.624 -3.663 -1.004 1.00 97.00 99 GLU A C 1
ATOM 752 O O . GLU A 1 99 ? 10.186 -4.424 -1.876 1.00 97.00 99 GLU A O 1
ATOM 757 N N . GLN A 1 100 ? 11.116 -2.454 -1.306 1.00 95.88 100 GLN A N 1
ATOM 758 C CA . GLN A 1 100 ? 11.089 -1.866 -2.649 1.00 95.88 100 GLN A CA 1
ATOM 759 C C . GLN A 1 100 ? 11.587 -2.822 -3.746 1.00 95.88 100 GLN A C 1
ATOM 761 O O . GLN A 1 100 ? 11.010 -2.871 -4.829 1.00 95.88 100 GLN A O 1
ATOM 766 N N . ALA A 1 101 ? 12.614 -3.635 -3.470 1.00 95.62 101 ALA A N 1
ATOM 767 C CA . ALA A 1 101 ? 13.172 -4.577 -4.441 1.00 95.62 101 ALA A CA 1
ATOM 768 C C . ALA A 1 101 ? 12.202 -5.727 -4.776 1.00 95.62 101 ALA A C 1
ATOM 770 O O . ALA A 1 101 ? 12.115 -6.148 -5.933 1.00 95.62 101 ALA A O 1
ATOM 771 N N . ASN A 1 102 ? 11.438 -6.210 -3.792 1.00 96.81 102 ASN A N 1
ATOM 772 C CA . ASN A 1 102 ? 10.428 -7.253 -3.991 1.00 96.81 102 ASN A CA 1
ATOM 773 C C . ASN A 1 102 ? 9.244 -6.709 -4.797 1.00 96.81 102 ASN A C 1
ATOM 775 O O . ASN A 1 102 ? 8.776 -7.353 -5.741 1.00 96.81 102 ASN A O 1
ATOM 779 N N . ILE A 1 103 ? 8.812 -5.489 -4.472 1.00 97.94 103 ILE A N 1
ATOM 780 C CA . ILE A 1 103 ? 7.755 -4.780 -5.196 1.00 97.94 103 ILE A CA 1
ATOM 781 C C . ILE A 1 103 ? 8.203 -4.524 -6.642 1.00 97.94 103 ILE A C 1
ATOM 783 O O . ILE A 1 103 ? 7.498 -4.892 -7.584 1.00 97.94 103 ILE A O 1
ATOM 787 N N . ALA A 1 104 ? 9.418 -4.005 -6.845 1.00 97.50 104 ALA A N 1
ATOM 788 C CA . ALA A 1 104 ? 10.004 -3.794 -8.167 1.00 97.50 104 ALA A CA 1
ATOM 789 C C . ALA A 1 104 ? 10.073 -5.090 -8.987 1.00 97.50 104 ALA A C 1
ATOM 791 O O . ALA A 1 104 ? 9.820 -5.068 -10.191 1.00 97.50 104 ALA A O 1
ATOM 792 N N . ALA A 1 105 ? 10.366 -6.236 -8.364 1.00 97.19 105 ALA A N 1
ATOM 793 C CA . ALA A 1 105 ? 10.374 -7.526 -9.050 1.00 97.19 105 ALA A CA 1
ATOM 794 C C . ALA A 1 105 ? 8.980 -7.932 -9.567 1.00 97.19 105 ALA A C 1
ATOM 796 O O . ALA A 1 105 ? 8.872 -8.502 -10.656 1.00 97.19 105 ALA A O 1
ATOM 797 N N . ALA A 1 106 ? 7.906 -7.629 -8.831 1.00 97.56 106 ALA A N 1
ATOM 798 C CA . ALA A 1 106 ? 6.534 -7.858 -9.290 1.00 97.56 106 ALA A CA 1
ATOM 799 C C . ALA A 1 106 ? 6.137 -6.894 -10.424 1.00 97.56 106 ALA A C 1
ATOM 801 O O . ALA A 1 106 ? 5.593 -7.327 -11.444 1.00 97.56 106 ALA A O 1
ATOM 802 N N . ILE A 1 107 ? 6.490 -5.612 -10.298 1.00 97.88 107 ILE A N 1
ATOM 803 C CA . ILE A 1 107 ? 6.267 -4.602 -11.344 1.00 97.88 107 ILE A CA 1
ATOM 804 C C . ILE A 1 107 ? 7.037 -4.967 -12.629 1.00 97.88 107 ILE A C 1
ATOM 806 O O . ILE A 1 107 ? 6.478 -4.876 -13.722 1.00 97.88 107 ILE A O 1
ATOM 810 N N . ASN A 1 108 ? 8.275 -5.464 -12.523 1.00 96.62 108 ASN A N 1
ATOM 811 C CA . ASN A 1 108 ? 9.078 -5.940 -13.660 1.00 96.62 108 ASN A CA 1
ATOM 812 C C . ASN A 1 108 ? 8.467 -7.161 -14.366 1.00 96.62 108 ASN A C 1
ATOM 814 O O . ASN A 1 108 ? 8.656 -7.340 -15.568 1.00 96.62 108 ASN A O 1
ATOM 818 N N . ARG A 1 109 ? 7.682 -7.980 -13.655 1.00 96.12 109 ARG A N 1
ATOM 819 C CA . ARG A 1 109 ? 6.866 -9.046 -14.263 1.00 96.12 109 ARG A CA 1
ATOM 820 C C . ARG A 1 109 ? 5.588 -8.526 -14.921 1.00 96.12 109 ARG A C 1
ATOM 822 O O . ARG A 1 109 ? 4.852 -9.307 -15.513 1.00 96.12 109 ARG A O 1
ATOM 829 N N . GLY A 1 110 ? 5.322 -7.225 -14.842 1.00 97.25 110 GLY A N 1
ATOM 830 C CA . GLY A 1 110 ? 4.151 -6.589 -15.426 1.00 97.25 110 GLY A CA 1
ATOM 831 C C . GLY A 1 110 ? 2.901 -6.667 -14.553 1.00 97.25 110 GLY A C 1
ATOM 832 O O . GLY A 1 110 ? 1.816 -6.398 -15.068 1.00 97.25 110 GLY A O 1
ATOM 833 N N . TYR A 1 111 ? 3.004 -7.008 -13.268 1.00 98.31 111 TYR A N 1
ATOM 834 C CA . TYR A 1 111 ? 1.842 -7.039 -12.372 1.00 98.31 111 TYR A CA 1
ATOM 835 C C . TYR A 1 111 ? 1.473 -5.629 -11.912 1.00 98.31 111 TYR A C 1
ATOM 837 O O . TYR A 1 111 ? 2.347 -4.778 -11.768 1.00 98.31 111 TYR A O 1
ATOM 845 N N . ALA A 1 112 ? 0.182 -5.375 -11.693 1.00 98.44 112 ALA A N 1
ATOM 846 C CA . ALA A 1 112 ? -0.226 -4.253 -10.852 1.00 98.44 112 ALA A CA 1
ATOM 847 C C . ALA A 1 112 ? -0.021 -4.663 -9.388 1.00 98.44 112 ALA A C 1
ATOM 849 O O . ALA A 1 112 ? -0.342 -5.798 -9.035 1.00 98.44 112 ALA A O 1
ATOM 850 N N . VAL A 1 113 ? 0.525 -3.780 -8.555 1.00 98.75 113 VAL A N 1
ATOM 851 C CA . VAL A 1 113 ? 0.805 -4.079 -7.144 1.00 98.75 113 VAL A CA 1
ATOM 852 C C . VAL A 1 113 ? 0.040 -3.105 -6.262 1.00 98.75 113 VAL A C 1
ATOM 854 O O . VAL A 1 113 ? 0.096 -1.898 -6.487 1.00 98.75 113 VAL A O 1
ATOM 857 N N . LEU A 1 114 ? -0.676 -3.640 -5.279 1.00 98.88 114 LEU A N 1
ATOM 858 C CA . LEU A 1 114 ? -1.471 -2.895 -4.308 1.00 98.88 114 LEU A CA 1
ATOM 859 C C . LEU A 1 114 ? -0.875 -3.138 -2.927 1.00 98.88 114 LEU A C 1
ATOM 861 O O . LEU A 1 114 ? -0.634 -4.289 -2.565 1.00 98.88 114 LEU A O 1
ATOM 865 N N . ILE A 1 115 ? -0.622 -2.078 -2.170 1.00 98.81 115 ILE A N 1
ATOM 866 C CA . ILE A 1 115 ? -0.000 -2.157 -0.846 1.00 98.81 115 ILE A CA 1
ATOM 867 C C . ILE A 1 115 ? -0.854 -1.350 0.123 1.00 98.81 115 ILE A C 1
ATOM 869 O O . ILE A 1 115 ? -1.007 -0.142 -0.038 1.00 98.81 115 ILE A O 1
ATOM 873 N N . THR A 1 116 ? -1.430 -2.016 1.120 1.00 98.62 116 THR A N 1
ATOM 874 C CA . THR A 1 116 ? -2.196 -1.350 2.179 1.00 98.62 116 THR A CA 1
ATOM 875 C C . THR A 1 116 ? -1.272 -0.734 3.223 1.00 98.62 116 THR A C 1
ATOM 877 O O . THR A 1 116 ? -0.255 -1.328 3.585 1.00 98.62 116 THR A O 1
ATOM 880 N N . ASP A 1 117 ? -1.660 0.421 3.766 1.00 98.00 117 ASP A N 1
ATOM 881 C CA . ASP A 1 117 ? -1.004 0.981 4.943 1.00 98.00 117 ASP A CA 1
ATOM 882 C C . ASP A 1 117 ? -1.383 0.254 6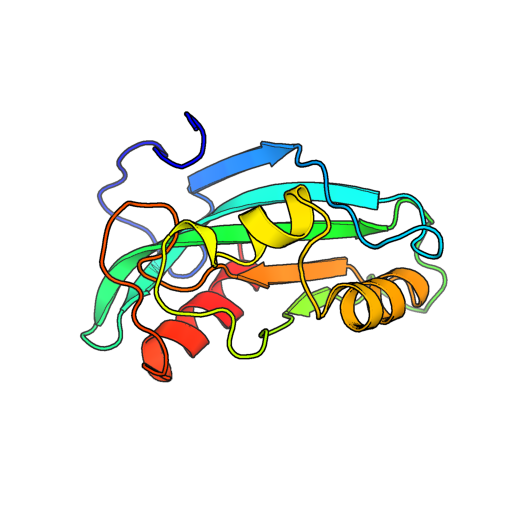.237 1.00 98.00 117 ASP A C 1
ATOM 884 O O . ASP A 1 117 ? -0.667 0.369 7.225 1.00 98.00 117 ASP A O 1
ATOM 888 N N . ASN A 1 118 ? -2.445 -0.559 6.215 1.00 97.75 118 ASN A N 1
ATOM 889 C CA . ASN A 1 118 ? -3.144 -1.123 7.370 1.00 97.75 118 ASN A CA 1
ATOM 890 C C . ASN A 1 118 ? -3.838 -0.070 8.251 1.00 97.75 118 ASN A C 1
ATOM 892 O O . ASN A 1 118 ? -3.564 1.131 8.215 1.00 97.75 118 ASN A O 1
ATOM 896 N N . ALA A 1 119 ? -4.765 -0.543 9.081 1.00 96.38 119 ALA A N 1
ATOM 897 C CA . ALA A 1 119 ? -5.554 0.307 9.956 1.00 96.38 119 ALA A CA 1
ATOM 898 C C . ALA A 1 119 ? -4.718 1.034 11.021 1.00 96.38 119 ALA A C 1
ATOM 900 O O . ALA A 1 119 ? -3.870 0.437 11.697 1.00 96.38 119 ALA A O 1
ATOM 901 N N . GLY A 1 120 ? -5.048 2.311 11.212 1.00 94.75 120 GLY A N 1
ATOM 902 C CA . GLY A 1 120 ? -4.462 3.191 12.223 1.00 94.75 120 GLY A CA 1
ATOM 903 C C . GLY A 1 120 ? -3.182 3.897 11.779 1.00 94.75 120 GLY A C 1
ATOM 904 O O . GLY A 1 120 ? -2.644 4.707 12.527 1.00 94.75 120 GLY A O 1
ATOM 905 N N . TYR A 1 121 ? -2.684 3.619 10.574 1.00 96.19 121 TYR A N 1
ATOM 906 C CA . TYR A 1 121 ? -1.647 4.429 9.944 1.00 96.19 121 TYR A CA 1
ATOM 907 C C . TYR A 1 121 ? -2.257 5.623 9.201 1.00 96.19 121 TYR A C 1
ATOM 909 O O . TYR A 1 121 ? -3.442 5.631 8.883 1.00 96.19 121 TYR A O 1
ATOM 917 N N . THR A 1 122 ? -1.413 6.626 8.953 1.00 94.75 122 THR A N 1
ATOM 918 C CA . THR A 1 122 ? -1.653 7.888 8.225 1.00 94.75 122 THR A CA 1
ATOM 919 C C . THR A 1 122 ? -2.734 8.838 8.760 1.00 94.75 122 THR A C 1
ATOM 921 O O . THR A 1 122 ? -2.733 10.011 8.393 1.00 94.75 122 THR A O 1
ATOM 924 N N . ASN A 1 123 ? -3.587 8.397 9.683 1.00 91.00 123 ASN A N 1
ATOM 925 C CA . ASN A 1 123 ? -4.724 9.155 10.212 1.00 91.00 123 ASN A CA 1
ATOM 926 C C . ASN A 1 123 ? -4.545 9.646 11.666 1.00 91.00 123 ASN A C 1
ATOM 928 O O . ASN A 1 123 ? -5.467 10.218 12.244 1.00 91.00 123 ASN A O 1
ATOM 932 N N . GLY A 1 124 ? -3.367 9.437 12.267 1.00 91.19 124 GLY A N 1
ATOM 933 C CA . GLY A 1 124 ? -3.061 9.863 13.639 1.00 91.19 124 GLY A CA 1
ATOM 934 C C . GLY A 1 124 ? -3.584 8.943 14.748 1.00 91.19 124 GLY A C 1
ATOM 935 O O . GLY A 1 124 ? -3.312 9.216 15.917 1.00 91.19 124 GLY A O 1
ATOM 936 N N . ASP A 1 125 ? -4.283 7.860 14.405 1.00 92.38 125 ASP A N 1
ATOM 937 C CA . ASP A 1 125 ? -4.681 6.819 15.353 1.00 92.38 125 ASP A CA 1
ATOM 938 C C . ASP A 1 125 ? -3.479 5.924 15.735 1.00 92.38 125 ASP A C 1
ATOM 940 O O . ASP A 1 125 ? -2.335 6.148 15.327 1.00 92.38 125 ASP A O 1
ATOM 944 N N . THR A 1 126 ? -3.703 4.914 16.570 1.00 93.94 126 THR A N 1
ATOM 945 C CA . THR A 1 126 ? -2.693 3.916 16.924 1.00 93.94 126 THR A CA 1
ATOM 946 C C . THR A 1 126 ? -2.688 2.790 15.890 1.00 93.94 126 THR A C 1
ATOM 948 O O . THR A 1 126 ? -3.695 2.093 15.754 1.00 93.94 126 THR A O 1
ATOM 951 N N . PRO A 1 127 ? -1.561 2.538 15.199 1.00 95.75 127 PRO A N 1
ATOM 952 C CA . PRO A 1 127 ? -1.448 1.400 14.305 1.00 95.75 127 PRO A CA 1
ATOM 953 C C . PRO A 1 127 ? -1.783 0.066 14.966 1.00 95.75 127 PRO A C 1
ATOM 955 O O . PRO A 1 127 ? -1.231 -0.289 16.008 1.00 95.75 127 PRO A O 1
ATOM 958 N N . THR A 1 128 ? -2.637 -0.714 14.309 1.00 93.56 128 THR A N 1
ATOM 959 C CA . THR A 1 128 ? -3.160 -1.991 14.833 1.00 93.56 128 THR A CA 1
ATOM 960 C C . THR A 1 128 ? -2.218 -3.184 14.624 1.00 93.56 128 THR A C 1
ATOM 962 O O . THR A 1 128 ? -2.659 -4.325 14.638 1.00 93.56 128 THR A O 1
ATOM 965 N N . TYR A 1 129 ? -0.926 -2.942 14.397 1.00 94.44 129 TYR A N 1
ATOM 966 C CA . TYR A 1 129 ? 0.096 -3.941 14.059 1.00 94.44 129 TYR A CA 1
ATOM 967 C C . TYR A 1 129 ? -0.093 -5.312 14.747 1.00 94.44 129 TYR A C 1
ATOM 969 O O . TYR A 1 129 ? -0.238 -5.390 15.966 1.00 94.44 129 TYR A O 1
ATOM 977 N N . LEU A 1 130 ? -0.046 -6.389 13.948 1.00 95.00 130 LEU A N 1
ATOM 978 C CA . LEU A 1 130 ? -0.324 -7.790 14.319 1.00 95.00 130 LEU A CA 1
ATOM 979 C C . LEU A 1 130 ? -1.787 -8.127 14.660 1.00 95.00 130 LEU A C 1
ATOM 981 O O . LEU A 1 130 ? -2.081 -9.276 14.997 1.00 95.00 130 LEU A O 1
ATOM 985 N N . ALA A 1 131 ? -2.729 -7.194 14.510 1.00 96.81 131 ALA A N 1
ATOM 986 C CA . ALA A 1 131 ? -4.154 -7.508 14.495 1.00 96.81 131 ALA A CA 1
ATOM 987 C C . ALA A 1 131 ? -4.533 -8.158 13.151 1.00 96.81 131 ALA A C 1
ATOM 989 O O . ALA A 1 131 ? -4.944 -7.485 12.207 1.00 96.81 131 ALA A O 1
ATOM 990 N N . GLY A 1 132 ? -4.371 -9.482 13.066 1.00 96.94 132 GLY A N 1
ATOM 991 C CA . GLY A 1 132 ? -4.461 -10.227 11.805 1.00 96.94 132 GLY A CA 1
ATOM 992 C C . GLY A 1 132 ? -5.771 -10.045 11.032 1.00 96.94 132 GLY A C 1
ATOM 993 O O . GLY A 1 132 ? -5.728 -9.925 9.815 1.00 96.94 132 GLY A O 1
ATOM 994 N N . GLU A 1 133 ? -6.917 -9.974 11.714 1.00 98.19 133 GLU A N 1
ATOM 995 C CA . GLU A 1 133 ? -8.226 -9.767 11.068 1.00 98.19 133 GLU A CA 1
ATOM 996 C C . GLU A 1 133 ? -8.332 -8.384 10.404 1.00 98.19 133 GLU A C 1
ATOM 998 O O . GLU A 1 133 ? -8.589 -8.302 9.207 1.00 98.19 133 GLU A O 1
ATOM 1003 N N . SER A 1 134 ? -7.995 -7.315 11.133 1.00 97.69 134 SER A N 1
ATOM 1004 C CA . SER A 1 134 ? -7.874 -5.949 10.599 1.00 97.69 134 SER A CA 1
ATOM 1005 C C . SER A 1 134 ? -6.926 -5.869 9.392 1.00 97.69 134 SER A C 1
ATOM 1007 O O . SER A 1 134 ? -7.261 -5.281 8.364 1.00 97.69 134 SER A O 1
ATOM 1009 N N . GLN A 1 135 ? -5.746 -6.498 9.477 1.00 97.75 135 GLN A N 1
ATOM 1010 C CA . GLN A 1 135 ? -4.784 -6.506 8.367 1.00 97.75 135 GLN A CA 1
ATOM 1011 C C . GLN A 1 135 ? -5.294 -7.306 7.160 1.00 97.75 135 GLN A C 1
ATOM 1013 O O . GLN A 1 135 ? -5.074 -6.901 6.020 1.00 97.75 135 GLN A O 1
ATOM 1018 N N . ALA A 1 136 ? -5.996 -8.419 7.391 1.00 97.81 136 ALA A N 1
ATOM 1019 C CA . ALA A 1 136 ? -6.589 -9.220 6.327 1.00 97.81 136 ALA A CA 1
ATOM 1020 C C . ALA A 1 136 ? -7.698 -8.454 5.597 1.00 97.81 136 ALA A C 1
ATOM 1022 O O . ALA A 1 136 ? -7.708 -8.452 4.367 1.00 97.81 136 ALA A O 1
ATOM 1023 N N . HIS A 1 137 ? -8.586 -7.773 6.329 1.00 98.38 137 HIS A N 1
ATOM 1024 C CA . HIS A 1 137 ? -9.604 -6.908 5.732 1.00 98.38 137 HIS A CA 1
ATOM 1025 C C . HIS A 1 137 ? -8.956 -5.822 4.879 1.00 98.38 137 HIS A C 1
ATOM 1027 O O . HIS A 1 137 ? -9.211 -5.770 3.682 1.00 98.38 137 HIS A O 1
ATOM 1033 N N . ALA A 1 138 ? -8.012 -5.058 5.430 1.00 98.31 138 ALA A N 1
ATOM 1034 C CA . ALA A 1 138 ? -7.337 -3.999 4.685 1.00 98.31 138 ALA A CA 1
ATOM 1035 C C . ALA A 1 138 ? -6.612 -4.511 3.418 1.00 98.31 138 ALA A C 1
ATOM 1037 O O . ALA A 1 138 ? -6.678 -3.883 2.361 1.00 98.31 138 ALA A O 1
ATOM 1038 N N . ALA A 1 139 ? -5.936 -5.663 3.495 1.00 98.31 139 ALA A N 1
ATOM 1039 C CA . ALA A 1 139 ? -5.213 -6.245 2.362 1.00 98.31 139 ALA A CA 1
ATOM 1040 C C . ALA A 1 139 ? -6.133 -6.809 1.262 1.00 98.31 139 ALA A C 1
ATOM 1042 O O . ALA A 1 139 ? -5.717 -6.884 0.102 1.00 98.31 139 ALA A O 1
ATOM 1043 N N . VAL A 1 140 ? -7.356 -7.221 1.604 1.00 98.25 140 VAL A N 1
ATOM 1044 C CA . VAL A 1 140 ? -8.359 -7.690 0.636 1.00 98.25 140 VAL A CA 1
ATOM 1045 C C . VAL A 1 140 ? -9.154 -6.517 0.069 1.00 98.25 140 VAL A C 1
ATOM 1047 O O . VAL A 1 140 ? -9.318 -6.432 -1.145 1.00 98.25 140 VAL A O 1
ATOM 1050 N N . ASP A 1 141 ? -9.581 -5.585 0.916 1.00 98.62 141 ASP A N 1
ATOM 1051 C CA . ASP A 1 141 ? -10.438 -4.454 0.552 1.00 98.62 141 ASP A CA 1
ATOM 1052 C C . ASP A 1 141 ? -9.766 -3.522 -0.464 1.00 98.62 141 ASP A C 1
ATOM 1054 O O . ASP A 1 141 ? -10.424 -3.038 -1.385 1.00 98.62 141 ASP A O 1
ATOM 1058 N N . ILE A 1 142 ? -8.441 -3.343 -0.381 1.00 98.69 142 ILE A N 1
ATOM 1059 C CA . ILE A 1 142 ? -7.690 -2.552 -1.368 1.00 98.69 142 ILE A CA 1
ATOM 1060 C C . ILE A 1 142 ? -7.761 -3.135 -2.790 1.00 98.69 142 ILE A C 1
ATOM 1062 O O . ILE A 1 142 ? -7.541 -2.411 -3.752 1.00 98.69 142 ILE A O 1
ATOM 1066 N N . VAL A 1 143 ? -8.058 -4.432 -2.954 1.00 98.31 143 VAL A N 1
ATOM 1067 C CA . VAL A 1 143 ? -8.196 -5.070 -4.279 1.00 98.31 143 VAL A CA 1
ATOM 1068 C C . VAL A 1 143 ? -9.466 -4.612 -4.994 1.00 98.31 143 VAL A C 1
ATOM 1070 O O . VAL A 1 143 ? -9.513 -4.613 -6.225 1.00 98.31 143 VAL A O 1
ATOM 1073 N N . THR A 1 144 ? -10.495 -4.257 -4.228 1.00 96.25 144 THR A N 1
ATOM 1074 C CA . THR A 1 144 ? -11.812 -3.845 -4.730 1.00 96.25 144 THR A CA 1
ATOM 1075 C C . THR A 1 144 ? -12.022 -2.331 -4.754 1.00 96.25 144 THR A C 1
ATOM 1077 O O . THR A 1 144 ? -13.007 -1.895 -5.349 1.00 96.25 144 THR A O 1
ATOM 1080 N N . ALA A 1 145 ? -11.103 -1.565 -4.158 1.00 94.56 145 ALA A N 1
ATOM 1081 C CA . ALA A 1 145 ? -11.054 -0.102 -4.212 1.00 94.56 145 ALA A CA 1
ATOM 1082 C C . ALA A 1 145 ? -10.592 0.412 -5.584 1.00 94.56 145 ALA A C 1
ATOM 1084 O O . ALA A 1 145 ? -11.195 1.391 -6.080 1.00 94.56 145 ALA A O 1
#

=== Feature glossary ===
The record interleaves many kinds of information about one protein. Here is each kind framed as the question it answers.

Q: Are the domains correctly placed relative to each other?
A: Predicted aligned error is AlphaFold's pairwise confidence. Unlike pLDDT (per-residue), PAE is per-residue-pair and captures whether two parts of the structure are correctly placed relative to each other. Units are ångströms of expected positional error.

Q: Which residues are in helices, strands, or loops?
A: Eight-state secondary structure (DSSP): H is the canonical α-helix, G the tighter 3₁₀-helix, I the wider π-helix; E/B are β-structure, T and S are turns and bends, and '-' is everything else. DSSP derives these from the pattern of main-chain N–H···O=C hydrogen bonds, not from the sequence.

Q: What if only a Cα trace is available?
A: P-SEA three-state annotation labels each residue as helix, strand, or coil based purely on the geometry of the Cα trace. It serves as a fallback when the full backbone (and thus DSSP) is unavailable.

Q: What are the backbone torsion angles?
A: φ (phi) and ψ (psi) are the two rotatable backbone dihedrals per residue: φ is the C(i-1)–N–Cα–C torsion, ψ is the N–Cα–C–N(i+1) torsion, both in degrees on (−180°, 180°]. α-helical residues cluster near (−60°, −45°); β-strand residues near (−120°, +130°). A Ramachandran plot is simply a scatter of (φ, ψ) for every residue.

Q: What known structures does this most resemble?
A: Structural nearest neighbors (via Foldseek easy-search vs the PDB). Reported per hit: target PDB id, E-value, and alignment TM-score. A TM-score above ~0.5 is the conventional threshold for 'same fold'.

Q: What family and function is it annotated with?
A: Database cross-references. InterPro integrates a dozen domain/family signature databases into unified entries with residue-range hits. GO terms attach function/process/location labels with evidence codes. CATH codes position the fold in a four-level structural taxonomy. Organism is the NCBI-taxonomy species name.

Q: Which residues are buried vs exposed?
A: Solvent accessibility: the surface area of each residue that a 1.4 Å water probe can touch, in Å². When only backbone atoms are present the absolute values are lower than full-atom SASA (side chains contribute most of the area) and are flagged as backbone-only.

Q: What do the diagnostic plots show?
A: Three diagnostic plots accompany the record. The Cα contact map visualizes the tertiary structure as a 2D adjacency matrix (8 Å cutoff, sequence-local contacts suppressed). The Ramachandran plot shows the distribution of backbone (φ, ψ) torsions, with points in the α and β basins reflecting secondary structure content. The PAE plot shows AlphaFold's inter-residue confidence as a color matrix.

Q: What is the amino-acid chain?
A: The amino-acid sequence is the protein's primary structure: the linear order of residues from the N-terminus to the C-terminus, written in one-letter code. Everything else here — the 3D coordinates, the secondary structure, the domain annotations — is ultimately a consequence of this string.

Q: What do the rendered images show?
A: The six renders are orthographic views along the three Cartesian axes in both directions. Representation (cartoon, sticks, or surface) and color scheme (sequence-rainbow or by-chain) vary across proteins so the training set covers all the common visualization conventions.

Q: Where is each backbone atom in 3D?
A: The mmCIF table is the protein's shape written out atom by atom. For each backbone N, Cα, C, and carbonyl O, it records a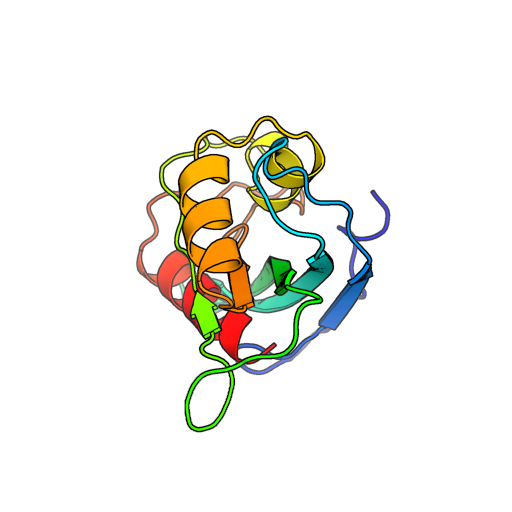n (x, y, z) coordinate triple in Å plus the residue type, chain letter, and residue number.

Q: How mobile is each atom in the crystal?
A: For experimental (PDB) structures, the B-factor (temperature factor) quantifies the positional spread of each atom in the crystal — a combination of thermal vibration and static disorder — in units of Å². High B-factors mark flexible loops or poorly resolved regions; low B-factors mark the rigid, well-ordered core.

Q: How big and how compact is the whole molecule?
A: Three whole-structure scalars: the radius of gyration (RMS distance of Cα from centroid, in Å), the count of Cα–Cα contacts (pairs closer than 8 Å and separated by more than four residues in sequence — i.e. tertiary, not local, contacts), and the bounding-box dimensions. Together they distinguish compact globular folds from extended fibres or disordered chains.

Q: What does the local fold look like, residue by residue?
A: A 3Di character summarizes, for each residue, the relative orientation of the Cα frame of its nearest spatial neighbor. Because it encodes fold topology rather than chemistry, 3Di alignments detect remote structural similarity that sequence alignment misses.

Q: How confident is the AlphaFold model at each residue?
A: For AlphaFold models, the B-factor field carries pLDDT — the model's own estimate of local accuracy on a 0–100 scale. Regions with pLDDT<50 should be treated as essentially unmodeled; they often correspond to intrinsically disordered segments.